Protein AF-A0A4Q3VQD6-F1 (afdb_monomer_lite)

Foldseek 3Di:
DLVVCCVVFVQALVNLLVVLVVCLVVVVLVSVLVSLCSSLCSVVVVVGDPVDDDDVCSNALVSLQSNLVSCLVVVVNVSSLVSLVRSLVDVVSVVVSVVSNVVSVVVVVD

Sequence (110 aa):
AEVIAERWYPTAVPLLVSRCRLAFGRGDLAAAADLGERAIAAWESGRYDRTISFNPASVGPEMRLNLGIALARTGRFDEAIRRFEEAARDPRFTEAAGANIAALRASMES

Structure (mmCIF, N/CA/C/O backbone):
data_AF-A0A4Q3VQD6-F1
#
_entry.id   AF-A0A4Q3VQD6-F1
#
loop_
_atom_site.group_PDB
_atom_site.id
_atom_site.type_symbol
_atom_site.label_atom_id
_atom_site.label_alt_id
_atom_site.label_comp_id
_atom_site.label_asym_id
_atom_site.label_entity_id
_atom_site.label_seq_id
_atom_si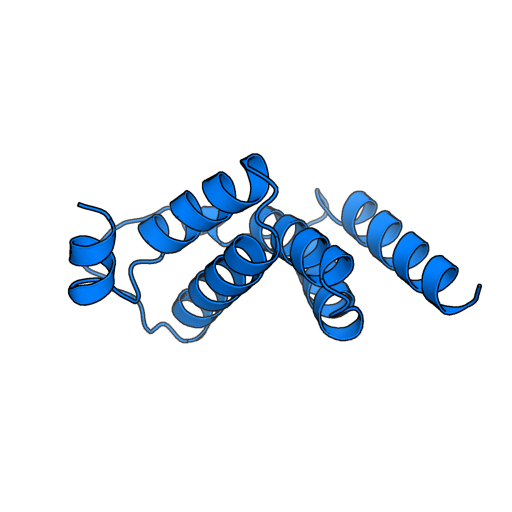te.pdbx_PDB_ins_code
_atom_site.Cartn_x
_atom_site.Cartn_y
_atom_site.Cartn_z
_atom_site.occupancy
_atom_site.B_iso_or_equiv
_atom_site.auth_seq_id
_atom_site.auth_comp_id
_atom_site.auth_asym_id
_atom_site.auth_atom_id
_atom_site.pdbx_PDB_model_num
ATOM 1 N N . ALA A 1 1 ? -2.289 6.147 -26.297 1.00 53.03 1 ALA A N 1
ATOM 2 C CA . ALA A 1 1 ? -0.985 5.761 -25.713 1.00 53.03 1 ALA A CA 1
ATOM 3 C C . ALA A 1 1 ? -1.157 4.866 -24.482 1.00 53.03 1 ALA A C 1
ATOM 5 O O . ALA A 1 1 ? -0.537 3.814 -24.430 1.00 53.03 1 ALA A O 1
ATOM 6 N N . GLU A 1 2 ? -2.034 5.230 -23.540 1.00 54.00 2 GLU A N 1
ATOM 7 C CA . GLU A 1 2 ? -2.222 4.532 -22.253 1.00 54.00 2 GLU A CA 1
ATOM 8 C C . GLU A 1 2 ? -2.617 3.044 -22.380 1.00 54.00 2 GLU A C 1
ATOM 10 O O . GLU A 1 2 ? -1.964 2.189 -21.791 1.00 54.00 2 GLU A O 1
ATOM 15 N N . VAL A 1 3 ? -3.574 2.714 -23.257 1.00 59.69 3 VAL A N 1
ATOM 16 C CA . VAL A 1 3 ? -4.017 1.323 -23.521 1.00 59.69 3 VAL A CA 1
ATOM 17 C C . VAL A 1 3 ? -2.921 0.458 -24.165 1.00 59.69 3 VAL A C 1
ATOM 19 O O . VAL A 1 3 ? -2.839 -0.748 -23.944 1.00 59.69 3 VAL A O 1
ATOM 22 N N . ILE A 1 4 ? -2.044 1.069 -24.967 1.00 60.84 4 ILE A N 1
ATOM 23 C CA . ILE A 1 4 ? -0.934 0.356 -25.613 1.00 60.84 4 ILE A CA 1
ATOM 24 C C . ILE A 1 4 ? 0.112 0.007 -24.550 1.00 60.84 4 ILE A C 1
ATOM 26 O O . ILE A 1 4 ? 0.556 -1.133 -24.483 1.00 60.84 4 ILE A O 1
ATOM 30 N N . ALA A 1 5 ? 0.450 0.947 -23.667 1.00 61.59 5 ALA A N 1
ATOM 31 C CA . ALA A 1 5 ? 1.406 0.696 -22.596 1.00 61.59 5 ALA A CA 1
ATOM 32 C C . ALA A 1 5 ? 0.937 -0.407 -21.628 1.00 61.59 5 ALA A C 1
ATOM 34 O O . ALA A 1 5 ? 1.752 -1.228 -21.229 1.00 61.59 5 ALA A O 1
ATOM 35 N N . GLU A 1 6 ? -0.358 -0.499 -21.307 1.00 64.62 6 GLU A N 1
ATOM 36 C CA . GLU A 1 6 ? -0.895 -1.608 -20.496 1.00 64.62 6 GLU A CA 1
ATOM 37 C C . GLU A 1 6 ? -0.778 -2.967 -21.180 1.00 64.62 6 GLU A C 1
ATOM 39 O O . GLU A 1 6 ? -0.467 -3.962 -20.528 1.00 64.62 6 GLU A O 1
ATOM 44 N N . ARG A 1 7 ? -1.023 -3.010 -22.493 1.00 71.88 7 ARG A N 1
ATOM 45 C CA . ARG A 1 7 ? -0.952 -4.250 -23.268 1.00 71.88 7 ARG A CA 1
ATOM 46 C C . ARG A 1 7 ? 0.471 -4.800 -23.342 1.00 71.88 7 ARG A C 1
ATOM 48 O O . ARG A 1 7 ? 0.645 -6.014 -23.327 1.00 71.88 7 ARG A O 1
ATOM 55 N N . TRP A 1 8 ? 1.465 -3.922 -23.446 1.00 71.62 8 TRP A N 1
ATOM 56 C CA . TRP A 1 8 ? 2.865 -4.316 -23.634 1.00 71.62 8 TRP A CA 1
ATOM 57 C C . TRP A 1 8 ? 3.679 -4.333 -22.334 1.00 71.62 8 TRP A C 1
ATOM 59 O O . TRP A 1 8 ? 4.629 -5.101 -22.232 1.00 71.62 8 TRP A O 1
ATOM 69 N N . TYR A 1 9 ? 3.284 -3.551 -21.324 1.00 76.25 9 TYR A N 1
ATOM 70 C CA . TYR A 1 9 ? 4.008 -3.394 -20.057 1.00 76.25 9 TYR A CA 1
ATOM 71 C C . TYR A 1 9 ? 3.073 -3.462 -18.830 1.00 76.25 9 TYR A C 1
ATOM 73 O O . TYR A 1 9 ? 3.063 -2.548 -17.998 1.00 76.25 9 TYR A O 1
ATOM 81 N N . PRO A 1 10 ? 2.285 -4.544 -18.663 1.00 73.56 10 PRO A N 1
ATOM 82 C CA . PRO A 1 10 ? 1.254 -4.636 -17.622 1.00 73.56 10 PRO A CA 1
ATOM 83 C C . PRO A 1 10 ? 1.805 -4.623 -16.186 1.00 73.56 10 PRO A C 1
ATOM 85 O O . PRO A 1 10 ? 1.056 -4.352 -15.245 1.00 73.56 10 PRO A O 1
ATOM 88 N N . THR A 1 11 ? 3.098 -4.916 -16.022 1.00 82.19 11 THR A N 1
ATOM 89 C CA . THR A 1 11 ? 3.822 -5.011 -14.7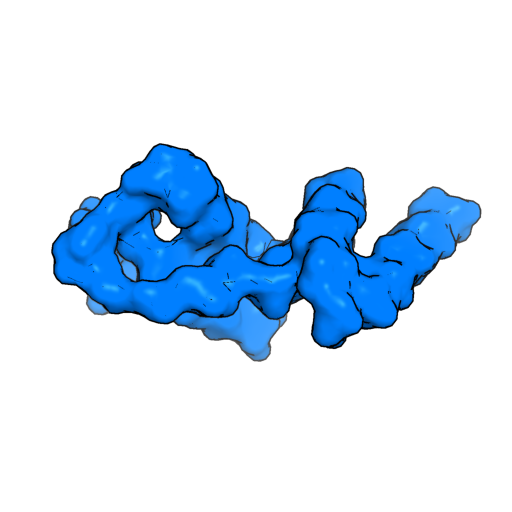43 1.00 82.19 11 THR A CA 1
ATOM 90 C C . THR A 1 11 ? 4.900 -3.937 -14.577 1.00 82.19 11 THR A C 1
ATOM 92 O O . THR A 1 11 ? 5.745 -4.032 -13.685 1.00 82.19 11 THR A O 1
ATOM 95 N N . ALA A 1 12 ? 4.896 -2.896 -15.415 1.00 88.50 12 ALA A N 1
ATOM 96 C CA . ALA A 1 12 ? 5.801 -1.766 -15.245 1.00 88.50 12 ALA A CA 1
ATOM 97 C C . ALA A 1 12 ? 5.399 -0.943 -14.013 1.00 88.50 12 ALA A C 1
ATOM 99 O O . ALA A 1 12 ? 4.529 -0.071 -14.076 1.00 88.50 12 ALA A O 1
ATOM 100 N N . VAL A 1 13 ? 6.068 -1.207 -12.889 1.00 90.75 13 VAL A N 1
ATOM 101 C CA . VAL A 1 13 ? 5.854 -0.532 -11.600 1.00 90.75 13 VAL A CA 1
ATOM 102 C C . VAL A 1 13 ? 5.780 0.998 -11.725 1.00 90.75 13 VAL A C 1
ATOM 104 O O . VAL A 1 13 ? 4.790 1.560 -11.257 1.00 90.75 13 VAL A O 1
ATOM 107 N N . PRO A 1 14 ? 6.717 1.707 -12.389 1.00 89.56 14 PRO A N 1
ATOM 108 C CA . PRO A 1 14 ? 6.624 3.167 -12.505 1.00 89.56 14 PRO A CA 1
ATOM 109 C C . PRO A 1 14 ? 5.389 3.665 -13.278 1.00 89.56 14 PRO A C 1
ATOM 111 O O . PRO A 1 14 ? 4.885 4.751 -12.972 1.00 89.56 14 PRO A O 1
ATOM 114 N N . LEU A 1 15 ? 4.852 2.886 -14.226 1.00 88.75 15 LEU A N 1
ATOM 115 C CA . LEU A 1 15 ? 3.599 3.227 -14.911 1.00 88.75 15 LEU A CA 1
ATOM 116 C C . LEU A 1 15 ? 2.392 3.013 -13.995 1.00 88.75 15 LEU A C 1
ATOM 118 O O . LEU A 1 15 ? 1.531 3.889 -13.909 1.00 88.75 15 LEU A O 1
ATOM 122 N N . LEU A 1 16 ? 2.354 1.888 -13.276 1.00 91.62 16 LEU A N 1
ATOM 123 C CA . LEU A 1 16 ? 1.293 1.582 -12.311 1.00 91.62 16 LEU A CA 1
ATOM 124 C C . LEU A 1 16 ? 1.237 2.633 -11.194 1.00 91.62 16 LEU A C 1
ATOM 126 O O . LEU A 1 16 ? 0.168 3.158 -10.895 1.00 91.62 16 LEU A O 1
ATOM 130 N N . VAL A 1 17 ? 2.394 3.020 -10.649 1.00 91.88 17 VAL A N 1
ATOM 131 C CA . VAL A 1 17 ? 2.515 4.071 -9.627 1.00 91.88 17 VAL A CA 1
ATOM 132 C C . VAL A 1 17 ? 2.016 5.419 -10.145 1.00 91.88 17 VAL A C 1
ATOM 134 O O . VAL A 1 17 ? 1.212 6.077 -9.482 1.00 91.88 17 VAL A O 1
ATOM 137 N N . SER A 1 18 ? 2.477 5.840 -11.326 1.00 90.94 18 SER A N 1
ATOM 138 C CA . SER A 1 18 ? 2.082 7.127 -11.913 1.00 90.94 18 SER A CA 1
ATOM 139 C C . SER A 1 18 ? 0.573 7.199 -12.137 1.00 90.94 18 SER A C 1
ATOM 141 O O . SER A 1 18 ? -0.062 8.198 -11.802 1.00 90.94 18 SER A O 1
ATOM 143 N N . ARG A 1 19 ? -0.020 6.119 -12.651 1.00 91.06 19 ARG A N 1
ATOM 144 C CA . ARG A 1 19 ? -1.460 6.054 -12.914 1.00 91.06 19 ARG A CA 1
ATOM 145 C C . ARG A 1 19 ? -2.280 5.957 -11.637 1.00 91.06 19 ARG A C 1
ATOM 147 O O . ARG A 1 19 ? -3.299 6.628 -11.554 1.00 91.06 19 ARG A O 1
ATOM 154 N N . CYS A 1 20 ? -1.812 5.216 -10.632 1.00 93.38 20 CYS A N 1
ATOM 155 C CA . CYS A 1 20 ? -2.435 5.187 -9.309 1.00 93.38 20 CYS A CA 1
ATOM 156 C C . CYS A 1 20 ? -2.570 6.606 -8.738 1.00 93.38 20 CYS A C 1
ATOM 158 O O . CYS A 1 20 ? -3.666 7.023 -8.370 1.00 93.38 20 CYS A O 1
ATOM 160 N N . ARG A 1 21 ? -1.488 7.400 -8.761 1.00 90.94 21 ARG A N 1
ATOM 161 C CA . ARG A 1 21 ? -1.522 8.795 -8.287 1.00 90.94 21 ARG A CA 1
ATOM 162 C C . ARG A 1 21 ? -2.484 9.669 -9.087 1.00 90.94 21 ARG A C 1
ATOM 164 O O . ARG A 1 21 ? -3.204 10.470 -8.499 1.00 90.94 21 ARG A O 1
ATOM 171 N N . LEU A 1 22 ? -2.504 9.526 -10.412 1.00 91.94 22 LEU A N 1
ATOM 172 C CA . LEU A 1 22 ? -3.427 10.276 -11.268 1.00 91.94 22 LEU A CA 1
ATOM 173 C C . LEU A 1 22 ? -4.889 9.898 -11.002 1.00 91.94 22 LEU A C 1
ATOM 175 O O . LEU A 1 22 ? -5.730 10.789 -10.914 1.00 91.94 22 LEU A O 1
ATOM 179 N N . ALA A 1 23 ? -5.189 8.608 -10.851 1.00 92.06 23 ALA A N 1
ATOM 180 C CA . ALA A 1 23 ? -6.519 8.121 -10.498 1.00 92.06 23 ALA A CA 1
ATOM 181 C C . ALA A 1 23 ? -6.954 8.666 -9.131 1.00 92.06 23 ALA A C 1
ATOM 183 O O . ALA A 1 23 ? -8.031 9.250 -9.011 1.00 92.06 23 ALA A O 1
ATOM 184 N N . PHE A 1 24 ? -6.063 8.601 -8.139 1.00 90.00 24 PHE A N 1
ATOM 185 C CA . PHE A 1 24 ? -6.301 9.140 -6.805 1.00 90.00 24 PHE A CA 1
ATOM 186 C C . PHE A 1 24 ? -6.586 10.649 -6.837 1.00 90.00 24 PHE A C 1
ATOM 188 O O . PHE A 1 24 ? -7.582 11.100 -6.276 1.00 90.00 24 PHE A O 1
ATOM 195 N N . GLY A 1 25 ? -5.768 11.428 -7.553 1.00 89.75 25 GLY A N 1
ATOM 196 C CA . GLY A 1 25 ? -5.954 12.876 -7.705 1.00 89.75 25 GLY A CA 1
ATOM 197 C C . GLY A 1 25 ? -7.233 13.267 -8.456 1.00 89.75 25 GLY A C 1
ATOM 198 O O . GLY A 1 25 ? -7.764 14.351 -8.233 1.00 89.75 25 GLY A O 1
ATOM 199 N N . ARG A 1 26 ? -7.758 12.383 -9.313 1.00 93.25 26 ARG A N 1
ATOM 200 C CA . ARG A 1 26 ? -9.047 12.554 -10.009 1.00 93.25 26 ARG A CA 1
ATOM 201 C C . ARG A 1 26 ? -10.248 12.065 -9.192 1.00 93.25 26 ARG A C 1
ATOM 203 O O . ARG A 1 26 ? -11.378 12.237 -9.633 1.00 93.25 26 ARG A O 1
ATOM 210 N N . GLY A 1 27 ? -10.017 11.455 -8.028 1.00 91.81 27 GLY A N 1
ATOM 211 C CA . GLY A 1 27 ? -11.066 10.857 -7.203 1.00 91.81 27 GLY A CA 1
ATOM 212 C C . GLY A 1 27 ? -11.564 9.495 -7.696 1.00 91.81 27 GLY A C 1
ATOM 213 O O . GLY A 1 27 ? -12.536 8.985 -7.144 1.00 91.81 27 GLY A O 1
ATOM 214 N N . ASP A 1 28 ? -10.906 8.882 -8.683 1.00 95.12 28 ASP A N 1
ATOM 215 C CA . ASP A 1 28 ? -11.187 7.507 -9.102 1.00 95.12 28 ASP A CA 1
ATOM 216 C C . ASP A 1 28 ? -10.478 6.529 -8.157 1.00 95.12 28 ASP A C 1
ATOM 218 O O . ASP A 1 28 ? -9.361 6.057 -8.386 1.00 95.12 28 ASP A O 1
ATOM 222 N N . LEU A 1 29 ? -11.124 6.288 -7.020 1.00 93.31 29 LEU A N 1
ATOM 223 C CA . LEU A 1 29 ? -10.556 5.519 -5.914 1.00 93.31 29 LEU A CA 1
ATOM 224 C C . LEU A 1 29 ? -10.533 4.024 -6.206 1.00 93.31 29 LEU A C 1
ATOM 226 O O . LEU A 1 29 ? -9.653 3.329 -5.708 1.00 93.31 29 LEU A O 1
ATOM 230 N N . ALA A 1 30 ? -11.467 3.538 -7.025 1.00 94.06 30 ALA A N 1
ATOM 231 C CA . ALA A 1 30 ? -11.482 2.150 -7.458 1.00 94.06 30 ALA A CA 1
ATOM 232 C C . ALA A 1 30 ? -10.265 1.861 -8.345 1.00 94.06 30 ALA A C 1
ATOM 234 O O . ALA A 1 30 ? -9.522 0.916 -8.076 1.00 94.06 30 ALA A O 1
ATOM 235 N N . ALA A 1 31 ? -9.997 2.721 -9.335 1.00 94.06 31 ALA A N 1
ATOM 236 C CA . ALA A 1 31 ? -8.801 2.587 -10.158 1.00 94.06 31 ALA A CA 1
ATOM 237 C C . ALA A 1 31 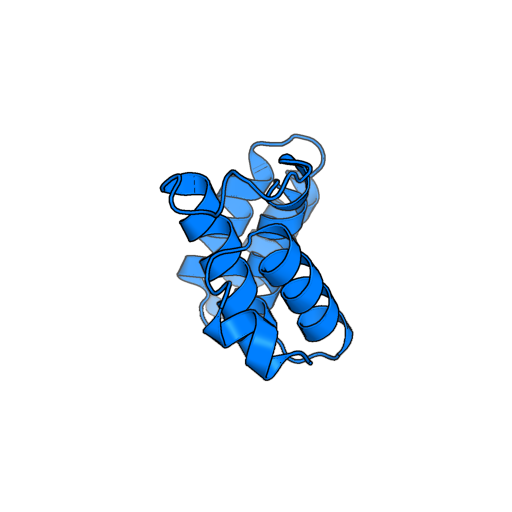? -7.518 2.810 -9.344 1.00 94.06 31 ALA A C 1
ATOM 239 O O . ALA A 1 31 ? -6.543 2.083 -9.528 1.00 94.06 31 ALA A O 1
ATOM 240 N N . ALA A 1 32 ? -7.501 3.777 -8.420 1.00 94.56 32 ALA A N 1
ATOM 241 C CA . ALA A 1 32 ? -6.350 3.991 -7.543 1.00 94.56 32 ALA A CA 1
ATOM 242 C C . ALA A 1 32 ? -6.041 2.750 -6.686 1.00 94.56 32 ALA A C 1
ATOM 244 O O . ALA A 1 32 ? -4.874 2.378 -6.553 1.00 94.56 32 ALA A O 1
ATOM 245 N N . ALA A 1 33 ? -7.074 2.089 -6.153 1.00 95.06 33 ALA A N 1
ATOM 246 C CA . ALA A 1 33 ? -6.917 0.858 -5.391 1.00 95.06 33 ALA A CA 1
ATOM 247 C C . ALA A 1 33 ? -6.335 -0.275 -6.254 1.00 95.06 33 ALA A C 1
ATOM 249 O O . ALA A 1 33 ? -5.290 -0.819 -5.899 1.00 95.06 33 ALA A O 1
ATOM 250 N N . ASP A 1 34 ? -6.934 -0.561 -7.417 1.00 94.69 34 ASP A N 1
ATOM 251 C CA . ASP A 1 34 ? -6.447 -1.605 -8.338 1.00 94.69 34 ASP A CA 1
ATOM 252 C C . ASP A 1 34 ? -4.984 -1.372 -8.747 1.00 94.69 34 ASP A C 1
ATOM 254 O O . ASP A 1 34 ? -4.124 -2.250 -8.629 1.00 94.69 34 ASP A O 1
ATOM 258 N N . LEU A 1 35 ? -4.670 -0.153 -9.188 1.00 94.25 35 LEU A N 1
ATOM 259 C CA . LEU A 1 35 ? -3.337 0.195 -9.673 1.00 94.25 35 LEU A CA 1
ATOM 260 C C . LEU A 1 35 ? -2.291 0.142 -8.554 1.00 94.25 35 LEU A C 1
ATOM 262 O O . LEU A 1 35 ? -1.168 -0.311 -8.789 1.00 94.25 35 LEU A O 1
ATOM 266 N N . GLY A 1 36 ? -2.650 0.583 -7.344 1.00 94.12 36 GLY A N 1
ATOM 267 C CA . GLY A 1 36 ? -1.789 0.504 -6.167 1.00 94.12 36 GLY A CA 1
ATOM 268 C C . GLY A 1 36 ? -1.486 -0.939 -5.762 1.00 94.12 36 GLY A C 1
ATOM 269 O O . GLY A 1 36 ? -0.321 -1.279 -5.544 1.00 94.12 36 GLY A O 1
ATOM 270 N N . GLU A 1 37 ? -2.503 -1.805 -5.726 1.00 94.38 37 GLU A N 1
ATOM 271 C CA . GLU A 1 37 ? -2.331 -3.231 -5.422 1.00 94.38 37 GLU A CA 1
ATOM 272 C C . GLU A 1 37 ? -1.445 -3.922 -6.453 1.00 94.38 37 GLU A C 1
ATOM 274 O O . GLU A 1 37 ? -0.514 -4.638 -6.087 1.00 94.38 37 GLU A O 1
ATOM 279 N N . ARG A 1 38 ? -1.663 -3.654 -7.743 1.00 93.50 38 ARG A N 1
ATOM 280 C CA . ARG A 1 38 ? -0.834 -4.205 -8.822 1.00 93.50 38 ARG A CA 1
ATOM 281 C C . ARG A 1 38 ? 0.613 -3.737 -8.731 1.00 93.50 38 ARG A C 1
ATOM 283 O O . ARG A 1 38 ? 1.516 -4.545 -8.937 1.00 93.50 38 ARG A O 1
ATOM 290 N N . ALA A 1 39 ? 0.849 -2.461 -8.415 1.00 93.62 39 ALA A N 1
ATOM 291 C CA . ALA A 1 39 ? 2.199 -1.923 -8.258 1.00 93.62 39 ALA A CA 1
ATOM 292 C C . ALA A 1 39 ? 2.948 -2.607 -7.105 1.00 93.62 39 ALA A C 1
ATOM 294 O O . ALA A 1 39 ? 4.083 -3.053 -7.287 1.00 93.62 39 ALA A O 1
ATOM 295 N N . ILE A 1 40 ? 2.303 -2.722 -5.940 1.00 93.00 40 ILE A N 1
ATOM 296 C CA . ILE A 1 40 ? 2.890 -3.351 -4.751 1.00 93.00 40 ILE A CA 1
ATOM 297 C C . ILE A 1 40 ? 3.088 -4.850 -4.979 1.00 93.00 40 ILE A C 1
ATOM 299 O O . ILE A 1 40 ? 4.180 -5.355 -4.737 1.00 93.00 40 ILE A O 1
ATOM 303 N N . ALA A 1 41 ? 2.098 -5.554 -5.530 1.00 92.50 41 ALA A N 1
ATOM 304 C CA . ALA A 1 41 ? 2.204 -6.982 -5.807 1.00 92.50 41 ALA A CA 1
ATOM 305 C C . ALA A 1 41 ? 3.301 -7.294 -6.835 1.00 92.50 41 ALA A C 1
ATOM 307 O O . ALA A 1 41 ? 4.045 -8.264 -6.669 1.00 92.50 41 ALA A O 1
ATOM 308 N N . ALA A 1 42 ? 3.435 -6.482 -7.891 1.00 91.81 42 ALA A N 1
ATOM 309 C CA . ALA A 1 42 ? 4.512 -6.627 -8.868 1.00 91.81 42 ALA A CA 1
ATOM 310 C C . ALA A 1 42 ? 5.881 -6.458 -8.198 1.00 91.81 42 ALA A C 1
ATOM 312 O O . ALA A 1 42 ? 6.754 -7.306 -8.386 1.00 91.81 42 ALA A O 1
ATOM 313 N N . TRP A 1 43 ? 6.039 -5.422 -7.366 1.00 90.88 43 TRP A N 1
ATOM 314 C CA . TRP A 1 43 ? 7.255 -5.173 -6.593 1.00 90.88 43 TRP A CA 1
ATOM 315 C C . TRP A 1 43 ? 7.595 -6.318 -5.631 1.00 90.88 43 TRP A C 1
ATOM 317 O O . TRP A 1 43 ? 8.681 -6.887 -5.721 1.00 90.88 43 TRP A O 1
ATOM 327 N N . GLU A 1 44 ? 6.667 -6.695 -4.751 1.00 90.50 44 GLU A N 1
ATOM 328 C CA . GLU A 1 44 ? 6.886 -7.691 -3.693 1.00 90.50 44 GLU A CA 1
ATOM 329 C C . GLU A 1 44 ? 7.134 -9.094 -4.246 1.00 90.50 44 GLU A C 1
ATOM 331 O O . GLU A 1 44 ? 7.950 -9.841 -3.712 1.00 90.50 44 GLU A O 1
ATOM 336 N N . SER A 1 45 ? 6.479 -9.448 -5.352 1.00 91.44 45 SER A N 1
ATOM 337 C CA . SER A 1 45 ? 6.719 -10.729 -6.023 1.00 91.44 45 SER A CA 1
ATOM 338 C C . SER A 1 45 ? 7.974 -10.741 -6.897 1.00 91.44 45 SER A C 1
ATOM 340 O O . SER A 1 45 ? 8.325 -11.786 -7.448 1.00 91.44 45 SER A O 1
ATOM 342 N N . GLY A 1 46 ? 8.625 -9.590 -7.094 1.00 89.12 46 GLY A N 1
ATOM 343 C CA . GLY A 1 46 ? 9.723 -9.435 -8.044 1.00 89.12 46 GLY A CA 1
ATOM 344 C C . GLY A 1 46 ? 9.312 -9.610 -9.513 1.00 89.12 46 GLY A C 1
ATOM 345 O O . GLY A 1 46 ? 10.194 -9.687 -10.373 1.00 89.12 46 GLY A O 1
ATOM 346 N N . ARG A 1 47 ? 8.001 -9.684 -9.807 1.00 87.94 47 ARG A N 1
ATOM 347 C CA . ARG A 1 47 ? 7.422 -9.828 -11.153 1.00 87.94 47 ARG A CA 1
ATOM 348 C C . ARG A 1 47 ? 7.119 -8.462 -11.758 1.00 87.94 47 ARG A C 1
ATOM 350 O O . ARG A 1 47 ? 5.967 -8.106 -11.999 1.00 87.94 47 ARG A O 1
ATOM 357 N N . TYR A 1 48 ? 8.174 -7.709 -12.020 1.00 88.25 48 TYR A N 1
ATOM 358 C CA . TYR A 1 48 ? 8.125 -6.446 -12.746 1.00 88.25 48 TYR A CA 1
ATOM 359 C C . TYR A 1 48 ? 9.206 -6.422 -13.823 1.00 88.25 48 TYR A C 1
ATOM 361 O O . TYR A 1 48 ? 10.177 -7.182 -13.765 1.00 88.25 48 TYR A O 1
ATOM 369 N N . ASP A 1 49 ? 9.038 -5.551 -14.814 1.00 83.94 49 ASP A N 1
ATOM 370 C CA . ASP A 1 49 ? 10.049 -5.352 -15.846 1.00 83.94 49 ASP A CA 1
ATOM 371 C C . ASP A 1 49 ? 11.309 -4.709 -15.242 1.00 83.94 49 ASP A C 1
ATOM 373 O O . ASP A 1 49 ? 11.327 -3.525 -14.909 1.00 83.94 49 ASP A O 1
ATOM 377 N N . ARG A 1 50 ? 12.369 -5.509 -15.087 1.00 83.50 50 ARG A N 1
ATOM 378 C CA . ARG A 1 50 ? 13.656 -5.067 -14.529 1.00 83.50 50 ARG A CA 1
ATOM 379 C C . ARG A 1 50 ? 14.476 -4.221 -15.502 1.00 83.50 50 ARG A C 1
ATOM 381 O O . ARG A 1 50 ? 15.460 -3.623 -15.076 1.00 83.50 50 ARG A O 1
ATOM 388 N N . THR A 1 51 ? 14.102 -4.173 -16.782 1.00 85.81 51 THR A N 1
ATOM 389 C CA . THR A 1 51 ? 14.748 -3.291 -17.766 1.00 85.81 51 THR A CA 1
ATOM 390 C C . THR A 1 51 ? 14.340 -1.833 -17.560 1.00 85.81 51 THR A C 1
ATOM 392 O O . THR A 1 51 ? 15.072 -0.921 -17.942 1.00 85.81 51 THR A O 1
ATOM 395 N N . ILE A 1 52 ? 13.206 -1.605 -16.889 1.00 84.38 52 ILE A N 1
ATOM 396 C CA . ILE A 1 52 ? 12.697 -0.281 -16.554 1.00 84.38 52 ILE A CA 1
ATOM 397 C C . ILE A 1 52 ? 13.153 0.075 -15.137 1.00 84.38 52 ILE A C 1
ATOM 399 O O . ILE A 1 52 ? 12.627 -0.424 -14.143 1.00 84.38 52 ILE A O 1
ATOM 403 N N . SER A 1 53 ? 14.135 0.969 -15.042 1.00 85.06 53 SER A N 1
ATOM 404 C CA . SER A 1 53 ? 14.600 1.492 -13.756 1.00 85.06 53 SER A CA 1
ATOM 405 C C . SER A 1 53 ? 13.547 2.395 -13.104 1.00 85.06 53 SER A C 1
ATOM 407 O O . SER A 1 53 ? 12.888 3.193 -13.774 1.00 85.06 53 SER A O 1
ATOM 409 N N . PHE A 1 54 ? 13.398 2.293 -11.784 1.00 87.44 54 PHE A N 1
ATOM 410 C CA . PHE A 1 54 ? 12.549 3.173 -10.983 1.00 87.44 54 PHE A CA 1
ATOM 411 C C . PHE A 1 54 ? 13.069 3.277 -9.549 1.00 87.44 54 PHE A C 1
ATOM 413 O O . PHE A 1 54 ? 13.842 2.441 -9.087 1.00 87.44 54 PHE A O 1
ATOM 420 N N . ASN A 1 55 ? 12.621 4.305 -8.828 1.00 87.56 55 ASN A N 1
ATOM 421 C CA . ASN A 1 55 ? 12.938 4.473 -7.414 1.00 87.56 55 ASN A CA 1
ATOM 422 C C . ASN A 1 55 ? 12.048 3.547 -6.557 1.00 87.56 55 ASN A C 1
ATOM 424 O O . ASN A 1 55 ? 10.830 3.752 -6.554 1.00 87.56 55 ASN A O 1
ATOM 428 N N . PRO A 1 56 ? 12.600 2.599 -5.775 1.00 86.12 56 PRO A N 1
ATOM 429 C CA . PRO A 1 56 ? 11.816 1.736 -4.885 1.00 86.12 56 PRO A CA 1
ATOM 430 C C . PRO A 1 56 ? 10.954 2.494 -3.867 1.00 86.12 56 PRO A C 1
ATOM 432 O O . PRO A 1 56 ? 9.896 2.010 -3.473 1.00 86.12 56 PRO A O 1
ATOM 435 N N . ALA A 1 57 ? 11.335 3.721 -3.490 1.00 87.38 57 ALA A N 1
ATOM 436 C CA . ALA A 1 57 ? 10.520 4.566 -2.615 1.00 87.38 57 ALA A CA 1
ATOM 437 C C . ALA A 1 57 ? 9.144 4.905 -3.221 1.00 87.38 57 ALA A C 1
ATOM 439 O O . ALA A 1 57 ? 8.207 5.214 -2.490 1.00 87.38 57 ALA A O 1
ATOM 440 N N . SER A 1 58 ? 8.991 4.802 -4.547 1.00 87.19 58 SER A N 1
ATOM 441 C CA . SER A 1 58 ? 7.722 5.043 -5.247 1.00 87.19 58 SER A CA 1
ATOM 442 C C . SER A 1 58 ? 6.637 3.992 -4.959 1.00 87.19 58 SER A C 1
ATOM 444 O O . SER A 1 58 ? 5.455 4.301 -5.095 1.00 87.19 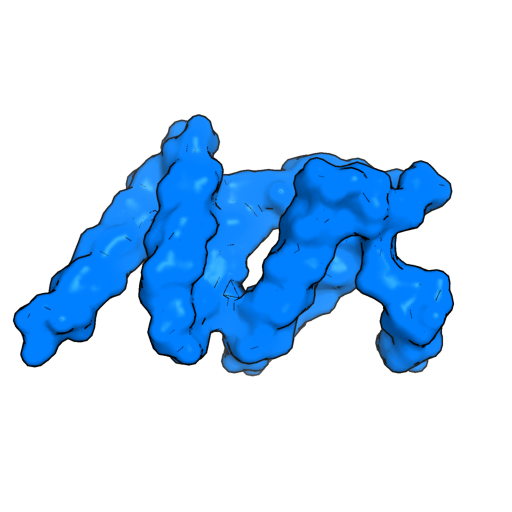58 SER A O 1
ATOM 446 N N . VAL A 1 59 ? 7.031 2.800 -4.494 1.00 89.81 59 VAL A N 1
ATOM 447 C CA . VAL A 1 59 ? 6.167 1.739 -3.932 1.00 89.81 59 VAL A CA 1
ATOM 448 C C . VAL A 1 59 ? 6.374 1.592 -2.417 1.00 89.81 59 VAL A C 1
ATOM 450 O O . VAL A 1 59 ? 6.152 0.534 -1.825 1.00 89.81 59 VAL A O 1
ATOM 453 N N . GLY A 1 60 ? 6.851 2.664 -1.782 1.00 90.69 60 GLY A N 1
ATOM 454 C CA . GLY A 1 60 ? 7.156 2.732 -0.361 1.00 90.69 60 GLY A CA 1
ATOM 455 C C . GLY A 1 60 ? 5.932 2.974 0.536 1.00 90.69 60 GLY A C 1
ATOM 456 O O . GLY A 1 60 ? 4.787 2.800 0.111 1.00 90.69 60 GLY A O 1
ATOM 457 N N . PRO A 1 61 ? 6.166 3.373 1.795 1.00 93.31 61 PRO A N 1
ATOM 458 C CA . PRO A 1 61 ? 5.122 3.597 2.799 1.00 93.31 61 PRO A CA 1
ATOM 459 C C . PRO A 1 61 ? 4.045 4.607 2.377 1.00 93.31 61 PRO A C 1
ATOM 461 O O . PRO A 1 61 ? 2.865 4.373 2.613 1.00 93.31 61 PRO A O 1
ATOM 464 N N . GLU A 1 62 ? 4.421 5.676 1.671 1.00 91.81 62 GLU A N 1
ATOM 465 C CA . GLU A 1 62 ? 3.476 6.675 1.150 1.00 91.81 62 GLU A CA 1
ATOM 466 C C . GLU A 1 62 ? 2.452 6.061 0.180 1.00 91.81 62 GLU A C 1
ATOM 468 O O . GLU A 1 62 ? 1.256 6.333 0.264 1.00 91.81 62 GLU A O 1
ATOM 473 N N . MET A 1 63 ? 2.905 5.185 -0.727 1.00 92.06 63 MET A N 1
ATOM 474 C CA . MET A 1 63 ? 2.011 4.492 -1.659 1.00 92.06 63 MET A CA 1
ATOM 475 C C . MET A 1 63 ? 1.041 3.575 -0.910 1.00 92.06 63 MET A C 1
ATOM 477 O O . MET A 1 63 ? -0.141 3.534 -1.240 1.00 92.06 63 MET A O 1
ATOM 481 N N . ARG A 1 64 ? 1.519 2.873 0.124 1.00 94.94 64 ARG A N 1
ATOM 482 C CA . ARG A 1 64 ? 0.672 2.023 0.974 1.00 94.94 64 ARG A CA 1
ATOM 483 C C . ARG A 1 64 ? -0.360 2.835 1.750 1.00 94.94 64 ARG A C 1
ATOM 485 O O . ARG A 1 64 ? -1.508 2.412 1.828 1.00 94.94 64 ARG A O 1
ATOM 492 N N . LEU A 1 65 ? 0.009 4.019 2.241 1.00 94.69 65 LEU A N 1
ATOM 493 C CA . LEU A 1 65 ? -0.924 4.944 2.885 1.00 94.69 65 LEU A CA 1
ATOM 494 C C . LEU A 1 65 ? -2.033 5.377 1.910 1.00 94.69 65 LEU A C 1
ATOM 496 O O . LEU A 1 65 ? -3.214 5.241 2.222 1.00 94.69 65 LEU A O 1
ATOM 500 N N . ASN A 1 66 ? -1.672 5.836 0.709 1.00 93.62 66 ASN A N 1
ATOM 501 C CA . ASN A 1 66 ? -2.650 6.275 -0.293 1.00 93.62 66 ASN A CA 1
ATOM 502 C C . ASN A 1 66 ? -3.542 5.125 -0.779 1.00 93.62 66 ASN A C 1
ATOM 504 O O . ASN A 1 66 ? -4.750 5.304 -0.943 1.00 93.62 66 ASN A O 1
ATOM 508 N N . LEU A 1 67 ? -2.970 3.929 -0.949 1.00 95.88 67 LEU A N 1
ATOM 509 C CA . LEU A 1 67 ? -3.736 2.724 -1.240 1.00 95.88 67 LEU A CA 1
ATOM 510 C C . LE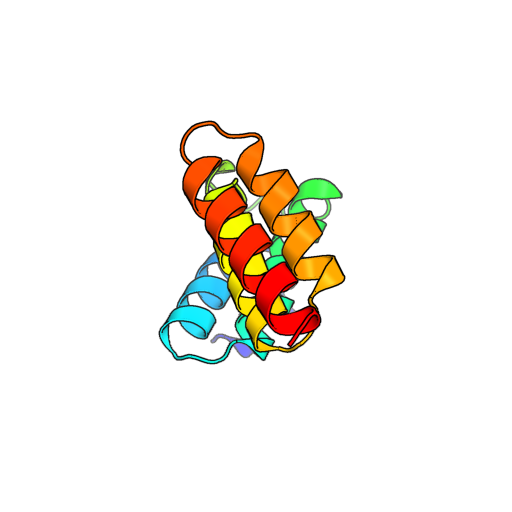U A 1 67 ? -4.711 2.399 -0.100 1.00 95.88 67 LEU A C 1
ATOM 512 O O . LEU A 1 67 ? -5.873 2.116 -0.367 1.00 95.88 67 LEU A O 1
ATOM 516 N N . GLY A 1 68 ? -4.277 2.493 1.159 1.00 96.81 68 GLY A N 1
ATOM 517 C CA . GLY A 1 68 ? -5.150 2.311 2.317 1.00 96.81 68 GLY A CA 1
ATOM 518 C C . GLY A 1 68 ? -6.341 3.272 2.302 1.00 96.81 68 GLY A C 1
ATOM 519 O O . GLY A 1 68 ? -7.475 2.847 2.501 1.00 96.81 68 GLY A O 1
ATOM 520 N N . ILE A 1 69 ? -6.122 4.547 1.962 1.00 95.62 69 ILE A N 1
ATOM 521 C CA . ILE A 1 69 ? -7.203 5.539 1.819 1.00 95.62 69 ILE A CA 1
ATOM 522 C C . ILE A 1 69 ? -8.160 5.158 0.678 1.00 95.62 69 ILE A C 1
ATOM 524 O O . ILE A 1 69 ? -9.378 5.251 0.834 1.00 95.62 69 ILE A O 1
ATOM 528 N N . ALA A 1 70 ? -7.638 4.719 -0.469 1.00 96.25 70 ALA A N 1
ATOM 529 C CA . ALA A 1 70 ? -8.465 4.293 -1.597 1.00 96.25 70 ALA A CA 1
ATOM 530 C C . ALA A 1 70 ? -9.306 3.044 -1.261 1.00 96.25 70 ALA A C 1
ATOM 532 O O . ALA A 1 70 ? -10.501 3.000 -1.558 1.00 96.25 70 ALA A O 1
ATOM 533 N N . LEU A 1 71 ? -8.715 2.061 -0.574 1.00 96.81 71 LEU A N 1
ATOM 534 C CA . LEU A 1 71 ? -9.394 0.851 -0.097 1.00 96.81 71 LEU A CA 1
ATOM 535 C C . LEU A 1 71 ? -10.478 1.178 0.939 1.00 96.81 71 LEU A C 1
ATOM 537 O O . LEU A 1 71 ? -11.606 0.706 0.826 1.00 96.81 71 LEU A O 1
ATOM 541 N N . ALA A 1 72 ? -10.174 2.058 1.894 1.00 96.25 72 ALA A N 1
ATOM 542 C CA . ALA A 1 72 ? -11.120 2.531 2.902 1.00 96.25 72 ALA A CA 1
ATOM 543 C C . ALA A 1 72 ? -12.366 3.148 2.257 1.00 96.25 72 ALA A C 1
ATOM 545 O O . ALA A 1 72 ? -13.496 2.783 2.568 1.00 96.25 72 ALA A O 1
ATOM 546 N N . ARG A 1 73 ? -12.161 4.054 1.297 1.00 93.69 73 ARG A N 1
ATOM 547 C CA . ARG A 1 73 ? -13.255 4.754 0.613 1.00 93.69 73 ARG A CA 1
ATOM 548 C C . ARG A 1 73 ? -14.041 3.873 -0.361 1.00 93.69 73 ARG A C 1
ATOM 550 O O . ARG A 1 73 ? -15.112 4.279 -0.796 1.00 93.69 73 ARG A O 1
ATOM 557 N N . THR A 1 74 ? -13.525 2.693 -0.695 1.00 94.38 74 THR A N 1
ATOM 558 C CA . THR A 1 74 ? -14.219 1.681 -1.509 1.00 94.38 74 THR A CA 1
ATOM 559 C C . THR A 1 74 ? -14.846 0.569 -0.658 1.00 94.38 74 THR A C 1
ATOM 561 O O . THR A 1 74 ? -15.351 -0.405 -1.208 1.00 94.38 74 THR A O 1
ATOM 564 N N . GLY A 1 75 ? -14.848 0.708 0.675 1.00 94.12 75 GLY A N 1
ATOM 565 C CA . GLY A 1 75 ? -15.457 -0.248 1.608 1.00 94.12 75 GLY A CA 1
ATOM 566 C C . GLY A 1 75 ? -14.594 -1.473 1.926 1.00 94.12 75 GLY A C 1
ATOM 567 O O . GLY A 1 75 ? -15.021 -2.352 2.668 1.00 94.12 75 GLY A O 1
ATOM 568 N N . ARG A 1 76 ? -13.364 -1.544 1.404 1.00 95.88 76 ARG A N 1
ATOM 569 C CA . ARG A 1 76 ? -12.414 -2.646 1.637 1.00 95.88 76 ARG A CA 1
ATOM 570 C C . ARG A 1 76 ? -11.619 -2.406 2.926 1.00 95.88 76 ARG A C 1
ATOM 572 O O . ARG A 1 76 ? -10.398 -2.245 2.900 1.00 95.88 76 ARG A O 1
ATOM 579 N N . PHE A 1 77 ? -12.320 -2.332 4.059 1.00 95.69 77 PHE A N 1
ATOM 580 C CA . PHE A 1 77 ? -11.771 -1.856 5.337 1.00 95.69 77 PHE A CA 1
ATOM 581 C C . PHE A 1 77 ? -10.637 -2.723 5.901 1.00 95.69 77 PHE A C 1
ATOM 583 O O . PHE A 1 77 ? -9.594 -2.185 6.269 1.00 95.69 77 PHE A O 1
ATOM 590 N N . ASP A 1 78 ? -10.776 -4.051 5.900 1.00 96.06 78 ASP A N 1
ATOM 591 C CA . ASP A 1 78 ? -9.724 -4.958 6.396 1.00 96.06 78 ASP A CA 1
ATOM 592 C C . ASP A 1 78 ? -8.423 -4.830 5.595 1.00 96.06 78 ASP A C 1
ATOM 594 O O . ASP A 1 78 ? -7.308 -4.948 6.106 1.00 96.06 78 ASP A O 1
ATOM 598 N N . GLU A 1 79 ? -8.551 -4.587 4.296 1.00 96.06 79 GLU A N 1
ATOM 599 C CA . GLU A 1 79 ? -7.414 -4.415 3.398 1.00 96.06 79 GLU A CA 1
ATOM 600 C C . GLU A 1 79 ? -6.773 -3.048 3.604 1.00 96.06 79 GLU A C 1
ATOM 602 O O . GLU A 1 79 ? -5.548 -2.951 3.646 1.00 96.06 79 GLU A O 1
ATOM 607 N N . ALA A 1 80 ? -7.592 -2.015 3.813 1.00 97.38 80 ALA A N 1
ATOM 608 C CA . ALA A 1 80 ? -7.126 -0.684 4.164 1.00 97.38 80 ALA A CA 1
ATOM 609 C C . ALA A 1 80 ? -6.296 -0.694 5.454 1.00 97.38 80 ALA A C 1
ATOM 611 O O . ALA A 1 80 ? -5.181 -0.172 5.457 1.00 97.38 80 ALA A O 1
ATOM 612 N N . ILE A 1 81 ? -6.792 -1.345 6.514 1.00 97.38 81 ILE A N 1
ATOM 613 C CA . ILE A 1 81 ? -6.084 -1.464 7.797 1.00 97.38 81 ILE A CA 1
ATOM 614 C C . ILE A 1 81 ? -4.721 -2.128 7.600 1.00 97.38 81 ILE A C 1
ATOM 616 O O . ILE A 1 81 ? -3.715 -1.564 8.026 1.00 97.38 81 ILE A O 1
ATOM 620 N N . ARG A 1 82 ? -4.654 -3.253 6.876 1.00 96.62 82 ARG A N 1
ATOM 621 C CA . ARG A 1 82 ? -3.374 -3.924 6.585 1.00 96.62 82 ARG A CA 1
ATOM 622 C C . ARG A 1 82 ? -2.384 -3.001 5.874 1.00 96.62 82 ARG A C 1
ATOM 624 O O . ARG A 1 82 ? -1.215 -2.943 6.248 1.00 96.62 82 ARG A O 1
ATOM 631 N N . ARG A 1 83 ? -2.836 -2.227 4.880 1.00 96.50 83 ARG A N 1
ATOM 632 C CA . ARG A 1 83 ? -1.956 -1.276 4.176 1.00 96.50 83 ARG A CA 1
ATOM 633 C C . ARG A 1 83 ? -1.490 -0.132 5.073 1.00 96.50 83 ARG A C 1
ATOM 635 O O . ARG A 1 83 ? -0.341 0.293 4.957 1.00 96.50 83 ARG A O 1
ATOM 642 N N . PHE A 1 84 ? -2.337 0.341 5.984 1.00 97.75 84 PHE A N 1
ATOM 643 C CA . PHE A 1 84 ? -1.940 1.329 6.985 1.00 97.75 84 PHE A CA 1
ATOM 644 C C . PHE A 1 84 ? -0.909 0.768 7.966 1.00 97.75 84 PHE A C 1
ATOM 646 O O . PHE A 1 84 ? 0.094 1.428 8.223 1.00 97.75 84 PHE A O 1
ATOM 653 N N . GLU A 1 85 ? -1.084 -0.460 8.448 1.00 97.38 85 GLU A N 1
ATOM 654 C CA . GLU A 1 85 ? -0.108 -1.133 9.316 1.00 97.38 85 GLU A CA 1
ATOM 655 C C . GLU A 1 85 ? 1.250 -1.313 8.625 1.00 97.38 85 GLU A C 1
ATOM 657 O O . GLU A 1 85 ? 2.301 -1.091 9.228 1.00 97.38 85 GLU A O 1
ATOM 662 N N . GLU A 1 86 ? 1.253 -1.667 7.339 1.00 95.19 86 GLU A N 1
ATOM 663 C CA . GLU A 1 86 ? 2.481 -1.738 6.547 1.00 95.19 86 GLU A CA 1
ATOM 664 C C . GLU A 1 86 ? 3.141 -0.357 6.380 1.00 95.19 86 GLU A C 1
ATOM 666 O O . GLU A 1 86 ? 4.365 -0.250 6.486 1.00 95.19 86 GLU A O 1
ATOM 671 N N . ALA A 1 87 ? 2.357 0.703 6.140 1.00 96.25 87 ALA A N 1
ATOM 672 C CA . ALA A 1 87 ? 2.864 2.074 6.048 1.00 96.25 87 ALA A CA 1
ATOM 673 C C . ALA A 1 87 ? 3.446 2.563 7.387 1.00 96.25 87 ALA A C 1
ATOM 675 O O . ALA A 1 87 ? 4.486 3.220 7.402 1.00 96.25 87 ALA A O 1
ATOM 676 N N . ALA A 1 88 ? 2.829 2.182 8.508 1.00 96.94 88 ALA A N 1
ATOM 677 C CA . ALA A 1 88 ? 3.233 2.567 9.859 1.00 96.94 88 ALA A CA 1
ATOM 678 C C . ALA A 1 88 ? 4.602 2.018 10.290 1.00 96.94 88 ALA A C 1
ATOM 680 O O . ALA A 1 88 ? 5.150 2.484 11.290 1.00 96.94 88 ALA A O 1
ATOM 681 N N . ARG A 1 89 ? 5.167 1.056 9.543 1.00 95.00 89 ARG A N 1
ATOM 682 C CA . ARG A 1 89 ? 6.538 0.560 9.753 1.00 95.00 89 ARG A CA 1
ATOM 683 C C . ARG A 1 89 ? 7.593 1.640 9.521 1.00 95.00 89 ARG A C 1
ATOM 685 O O . ARG A 1 89 ? 8.699 1.522 10.040 1.00 95.00 89 ARG A O 1
ATOM 692 N N . ASP A 1 90 ? 7.269 2.663 8.733 1.00 94.38 90 ASP A N 1
ATOM 693 C CA . ASP A 1 90 ? 8.103 3.849 8.583 1.00 94.38 90 ASP A CA 1
ATOM 694 C C . ASP A 1 90 ? 7.652 4.927 9.584 1.00 94.38 90 ASP A C 1
ATOM 696 O O . ASP A 1 90 ? 6.494 5.359 9.522 1.00 94.38 90 ASP A O 1
ATOM 700 N N . PRO A 1 91 ? 8.549 5.403 10.471 1.00 95.50 91 PRO A N 1
ATOM 701 C CA . PRO A 1 91 ? 8.223 6.392 11.499 1.00 95.50 91 PRO A CA 1
ATOM 702 C C . PRO A 1 91 ? 7.571 7.673 10.973 1.00 95.50 91 PRO A C 1
ATOM 704 O O . PRO A 1 91 ? 6.811 8.317 11.690 1.00 95.50 91 PRO A O 1
ATOM 707 N N . ARG A 1 92 ? 7.835 8.048 9.714 1.00 95.56 92 ARG A N 1
ATOM 708 C CA . ARG A 1 92 ? 7.249 9.245 9.089 1.00 95.56 92 ARG A CA 1
ATOM 709 C C . ARG A 1 92 ? 5.749 9.107 8.831 1.00 95.56 92 ARG A C 1
ATOM 711 O O . ARG A 1 92 ? 5.079 10.112 8.628 1.00 95.56 92 ARG A O 1
ATOM 718 N N . PHE A 1 93 ? 5.239 7.877 8.801 1.00 95.44 93 PHE A N 1
ATOM 719 C CA . PHE A 1 93 ? 3.852 7.565 8.460 1.00 95.44 93 PHE A CA 1
ATOM 720 C C . PHE A 1 93 ? 3.083 6.900 9.602 1.00 95.44 93 PHE A C 1
ATOM 722 O O . PHE A 1 93 ? 1.874 6.724 9.473 1.00 95.44 93 PHE A O 1
ATOM 729 N N . THR A 1 94 ? 3.735 6.558 10.719 1.00 96.62 94 THR A N 1
ATOM 730 C CA . THR A 1 94 ? 3.097 5.911 11.877 1.00 96.62 94 THR A CA 1
ATOM 731 C C . THR A 1 94 ? 1.891 6.695 12.394 1.00 96.62 94 THR A C 1
ATOM 733 O O . THR A 1 94 ? 0.829 6.111 12.593 1.00 96.62 94 THR A O 1
ATOM 736 N N . GLU A 1 95 ? 2.022 8.012 12.560 1.00 97.06 95 GLU A N 1
ATOM 737 C CA . GLU A 1 95 ? 0.935 8.865 13.056 1.00 97.06 95 GLU A CA 1
ATOM 738 C C . GLU A 1 95 ? -0.243 8.912 12.072 1.00 97.06 95 GLU A C 1
ATOM 740 O O . GLU A 1 95 ? -1.380 8.625 12.446 1.00 97.06 95 GLU A O 1
ATOM 745 N N . ALA A 1 96 ? 0.031 9.189 10.793 1.00 96.69 96 ALA A N 1
ATOM 746 C CA . ALA A 1 96 ? -0.995 9.259 9.754 1.00 96.69 96 ALA A CA 1
ATOM 747 C C . ALA A 1 96 ? -1.725 7.917 9.561 1.00 96.69 96 ALA A C 1
ATOM 749 O O . ALA A 1 96 ? -2.948 7.877 9.424 1.00 96.69 96 ALA A O 1
ATOM 750 N N . ALA A 1 97 ? -0.988 6.804 9.576 1.00 97.00 97 ALA A N 1
ATOM 751 C CA . ALA A 1 97 ? -1.561 5.466 9.504 1.00 97.00 97 ALA A CA 1
ATOM 752 C C . ALA A 1 97 ? -2.424 5.151 10.735 1.00 97.00 97 ALA A C 1
ATOM 754 O O . ALA A 1 97 ? -3.539 4.654 10.584 1.00 97.00 97 ALA A O 1
ATOM 755 N N . GLY A 1 98 ? -1.949 5.486 11.939 1.00 97.81 98 GLY A N 1
ATOM 756 C CA . GLY A 1 98 ? -2.698 5.302 13.182 1.00 97.81 98 GLY A CA 1
ATOM 757 C C . GLY A 1 98 ? -4.010 6.088 13.200 1.00 97.81 98 GLY A C 1
ATOM 758 O O . GLY A 1 98 ? -5.053 5.524 13.529 1.00 97.81 98 GLY A O 1
ATOM 759 N N . ALA A 1 99 ? -3.981 7.352 12.768 1.00 97.69 99 ALA A N 1
ATOM 760 C CA . ALA A 1 99 ? -5.174 8.187 12.649 1.00 97.69 99 ALA A CA 1
ATOM 761 C C . ALA A 1 99 ? -6.207 7.582 11.681 1.00 97.69 99 ALA A C 1
ATOM 763 O O . ALA A 1 99 ? -7.391 7.506 12.009 1.00 97.69 99 ALA A O 1
ATOM 764 N N . ASN A 1 100 ? -5.763 7.079 10.524 1.00 96.94 100 ASN A N 1
ATOM 765 C CA . AS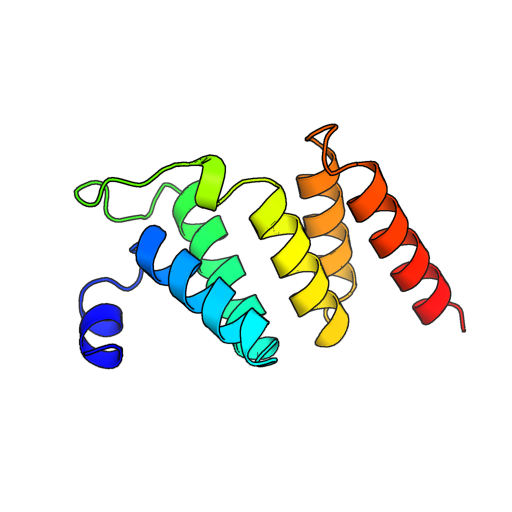N A 1 100 ? -6.651 6.431 9.556 1.00 96.94 100 ASN A CA 1
ATOM 766 C C . ASN A 1 100 ? -7.245 5.113 10.081 1.00 96.94 100 ASN A C 1
ATOM 768 O O . ASN A 1 100 ? -8.431 4.854 9.876 1.00 96.94 100 ASN A O 1
ATOM 772 N N . ILE A 1 101 ? -6.456 4.288 10.779 1.00 97.62 101 ILE A N 1
ATOM 773 C CA . ILE A 1 101 ? -6.947 3.046 11.399 1.00 97.62 101 ILE A CA 1
ATOM 774 C C . ILE A 1 101 ? -7.995 3.361 12.472 1.00 97.62 101 ILE A C 1
ATOM 776 O O . ILE A 1 101 ? -9.043 2.717 12.511 1.00 97.62 101 ILE A O 1
ATOM 780 N N . ALA A 1 102 ? -7.734 4.354 13.327 1.00 96.94 102 ALA A N 1
ATOM 781 C CA . ALA A 1 102 ? -8.670 4.768 14.368 1.00 96.94 102 ALA A CA 1
ATOM 782 C C . ALA A 1 102 ? -9.988 5.287 13.772 1.00 96.94 102 ALA A C 1
ATOM 784 O O . ALA A 1 102 ? -11.060 4.866 14.202 1.00 96.94 102 ALA A O 1
ATOM 785 N N . ALA A 1 103 ? -9.913 6.133 12.739 1.00 95.19 103 ALA A N 1
ATOM 786 C CA . ALA A 1 103 ? -11.089 6.656 12.046 1.00 95.19 103 ALA A CA 1
ATOM 787 C C . ALA A 1 103 ? -11.931 5.544 11.397 1.00 95.19 103 ALA A C 1
ATOM 789 O O . ALA A 1 103 ? -13.160 5.564 11.488 1.00 95.19 103 ALA A O 1
ATOM 790 N N . LEU A 1 104 ? -11.280 4.552 10.778 1.00 94.88 104 LEU A N 1
ATOM 791 C CA . LEU A 1 104 ? -11.970 3.396 10.209 1.00 94.88 104 LEU A CA 1
ATOM 792 C C . LEU A 1 104 ? -12.684 2.570 11.274 1.00 94.88 104 LEU A C 1
ATOM 794 O O . LEU A 1 104 ? -13.850 2.238 11.093 1.00 94.88 104 LEU A O 1
ATOM 798 N N . ARG A 1 105 ? -12.011 2.266 12.388 1.00 94.44 105 ARG A N 1
ATOM 799 C CA . ARG A 1 105 ? -12.605 1.493 13.489 1.00 94.44 105 ARG A CA 1
ATOM 800 C C . ARG A 1 105 ? -13.829 2.189 14.073 1.00 94.44 105 ARG A C 1
ATOM 802 O O . ARG A 1 105 ? -14.883 1.571 14.135 1.00 94.44 105 ARG A O 1
ATOM 809 N N . ALA A 1 106 ? -13.726 3.486 14.354 1.00 93.00 106 ALA A N 1
ATOM 810 C CA . ALA A 1 106 ? -14.854 4.273 14.847 1.00 93.00 106 ALA A CA 1
ATOM 811 C C . ALA A 1 106 ? -16.047 4.280 13.869 1.00 93.00 106 ALA A C 1
ATOM 813 O O . ALA A 1 106 ? -17.199 4.216 14.292 1.00 93.00 106 ALA A O 1
ATOM 814 N N . SER A 1 107 ? -15.776 4.314 12.559 1.00 88.62 107 SER A N 1
ATOM 815 C CA . SER A 1 107 ? -16.820 4.290 11.523 1.00 88.62 107 SER A CA 1
ATOM 816 C C . SER A 1 107 ? -17.505 2.926 11.373 1.00 88.62 107 SER A C 1
ATOM 818 O O . SER A 1 107 ? -18.594 2.868 10.820 1.00 88.62 107 SER A O 1
ATOM 820 N N . MET A 1 108 ? -16.875 1.834 11.823 1.00 84.62 108 MET A N 1
ATOM 821 C CA . MET A 1 108 ? -17.463 0.484 11.810 1.00 84.62 108 MET A CA 1
ATOM 822 C C . MET A 1 108 ? -18.280 0.181 13.072 1.00 84.62 108 MET A C 1
ATOM 824 O O . MET A 1 108 ? -19.113 -0.720 13.061 1.00 84.62 108 MET A O 1
ATOM 828 N N . GLU A 1 109 ? -18.008 0.899 14.162 1.00 80.62 109 GLU A N 1
ATOM 829 C CA . GLU A 1 109 ? -18.685 0.754 15.457 1.00 80.62 109 GLU A CA 1
ATOM 830 C C . GLU A 1 109 ? -19.938 1.643 15.584 1.00 80.62 109 GLU A C 1
ATOM 832 O O . GLU A 1 109 ? -20.698 1.482 16.541 1.00 80.62 109 GLU A O 1
ATOM 837 N N . SER A 1 110 ? -20.143 2.568 14.637 1.00 65.56 110 SER A N 1
ATOM 838 C CA . SER A 1 110 ? -21.275 3.510 14.571 1.00 65.56 110 SER A CA 1
ATOM 839 C C . SER A 1 110 ? -22.392 2.999 13.665 1.00 65.56 110 SER A C 1
ATOM 841 O O . SER A 1 110 ? -23.571 3.211 14.025 1.00 65.56 110 SER A O 1
#

Radius of gyration: 14.27 Å; chains: 1; bounding box: 36×24×41 Å

Secondary structure (DSSP, 8-state):
-HHHHHHH-TT-HHHHHHHHHHHHHTT-HHHHHHHHHHHHHHHHTT-S-TTS---GGGGSHHHHHHHHHHHHHTT-HHHHHHHHHHHTTSTTTHHHHHHHHHHHHHHHH-

pLDDT: mean 89.94, std 9.48, range [53.03, 97.81]